Protein AF-A0A811NH86-F1 (afdb_monomer)

Mean predicted aligned error: 10.25 Å

Sequence (158 aa):
MYSAGGTIAHHLAVRAGSGSGSAAAEPEPGLVTVRGYVLFMPFFGGVRRTVSEAECPEEAFPNLDLVDRFWRLSLPTGATSPDLGSVDFPPVLVVVGGLESGWWRWASPWSSPSSPASPTGHGFYLHEPASEATGELIQTVARFIDGCGAITASEAAA

pLDDT: mean 71.5, std 16.69, range [34.22, 93.06]

Radius of gyration: 17.46 Å; Cα contacts (8 Å, |Δi|>4): 148; chains: 1; bounding box: 43×40×46 Å

Solvent-accessible surface area (backbone atoms only — not comparable to full-atom values): 9754 Å² total; per-residue (Å²): 70,52,29,64,43,20,43,51,52,49,54,53,48,46,51,59,52,72,66,56,87,57,84,88,69,78,80,61,94,85,66,87,80,81,64,54,45,57,26,38,49,49,52,72,65,53,83,64,83,52,73,35,55,75,67,50,51,85,86,42,64,83,21,62,70,57,52,52,49,53,52,60,73,74,39,62,92,93,58,73,58,64,78,88,69,95,65,88,68,58,59,71,49,77,45,57,26,38,80,47,54,51,66,55,72,73,78,49,100,79,67,76,92,81,70,80,67,44,86,46,48,72,65,41,55,79,79,39,65,86,37,67,69,34,51,53,50,51,54,52,52,50,54,50,55,54,49,45,54,51,58,50,57,53,64,76,73,107

Secondary structure (DSSP, 8-state):
-BTHHHHHHHHHHHHHHHT---TT----TTPPPP--EEEES-----SSPPHHHHT--TTSSS-HHHHHHHHHHHS-TT--PPP------SSEEEE--GGGTTTTTTS-TT----S---S--TTHHHH-TTSHHHHHHHHHHHHHHHHHHHHHHHHHT-

Foldseek 3Di:
DEACVLVVVLVVQQVVQVVCPDDDDDPDPPDDDDLEEEYEAYNDDFPDDFPLLVVQDPPAVVHNVVSVVVQVVVDDVPDTRDDSDDDDGRYYHYHHEQSCVRVCPPNDPPDDPPDDRHNDHGPVCVVCVPDPNVVSVVVVVVVVVVVSVVVVVVVVVD

InterPro domains:
  IPR013094 Alpha/beta hydrolase fold-3 [PF07859] (3-99)
  IPR029058 Alpha/Beta hydrolase fold [G3DSA:3.40.50.1820] (2-150)
  IPR029058 Alpha/Beta hydrolase fold [SSF53474] (2-147)

Structure (mmCIF, N/CA/C/O backbone):
data_AF-A0A811NH86-F1
#
_entry.id   AF-A0A811NH86-F1
#
loop_
_atom_site.group_PDB
_atom_site.id
_atom_site.type_symbol
_atom_site.label_atom_id
_atom_site.label_alt_id
_atom_site.label_comp_id
_atom_site.label_asym_id
_atom_site.label_entity_id
_atom_site.label_seq_id
_atom_site.pdbx_PDB_ins_code
_atom_site.Cartn_x
_atom_site.Cartn_y
_atom_site.Cartn_z
_atom_site.occupancy
_atom_site.B_iso_or_equiv
_atom_site.auth_seq_id
_atom_site.auth_comp_id
_atom_site.auth_asym_id
_atom_site.auth_atom_id
_atom_site.pdbx_PDB_model_num
ATOM 1 N N . MET A 1 1 ? 0.340 -1.754 4.300 1.00 82.56 1 MET A N 1
ATOM 2 C CA . MET A 1 1 ? 0.951 -3.026 3.835 1.00 82.56 1 MET A CA 1
ATOM 3 C C . MET A 1 1 ? 1.613 -2.798 2.480 1.00 82.56 1 MET A C 1
ATOM 5 O O . MET A 1 1 ? 1.169 -1.899 1.781 1.00 82.56 1 MET A O 1
ATOM 9 N N . TYR A 1 2 ? 2.660 -3.559 2.136 1.00 86.56 2 TYR A N 1
ATOM 10 C CA . TYR A 1 2 ? 3.444 -3.393 0.899 1.00 86.56 2 TYR A CA 1
ATOM 11 C C . TYR A 1 2 ? 3.232 -4.551 -0.086 1.00 86.56 2 TYR A C 1
ATOM 13 O O . TYR A 1 2 ? 3.157 -5.699 0.359 1.00 86.56 2 TYR A O 1
ATOM 21 N N . SER A 1 3 ? 3.187 -4.269 -1.393 1.00 86.00 3 SER A N 1
ATOM 22 C CA . SER A 1 3 ? 3.206 -5.271 -2.471 1.00 86.00 3 SER A CA 1
ATOM 23 C C . SER A 1 3 ? 2.113 -6.334 -2.289 1.00 86.00 3 SER A C 1
ATOM 25 O O . SER A 1 3 ? 0.948 -5.969 -2.105 1.00 86.00 3 SER A O 1
ATOM 27 N N . ALA A 1 4 ? 2.441 -7.630 -2.282 1.00 86.75 4 ALA A N 1
ATOM 28 C CA . ALA A 1 4 ? 1.493 -8.724 -2.014 1.00 86.75 4 ALA A CA 1
ATOM 29 C C . ALA A 1 4 ? 0.698 -8.546 -0.705 1.00 86.75 4 ALA A C 1
ATOM 31 O O . ALA A 1 4 ? -0.455 -8.966 -0.597 1.00 86.75 4 ALA A O 1
ATOM 32 N N . GLY A 1 5 ? 1.273 -7.852 0.282 1.00 87.19 5 GLY A N 1
ATOM 33 C CA . GLY A 1 5 ? 0.573 -7.482 1.506 1.00 87.19 5 GLY A CA 1
ATOM 34 C C . GLY A 1 5 ? -0.621 -6.554 1.267 1.00 87.19 5 GLY A C 1
ATOM 35 O O . GLY A 1 5 ? -1.578 -6.612 2.029 1.00 87.19 5 GLY A O 1
ATOM 36 N N . GLY A 1 6 ? -0.607 -5.720 0.223 1.00 84.81 6 GLY A N 1
ATOM 37 C CA . GLY A 1 6 ? -1.752 -4.887 -0.156 1.00 84.81 6 GLY A CA 1
ATOM 38 C C . GLY A 1 6 ? -2.963 -5.713 -0.596 1.00 84.81 6 GLY A C 1
ATOM 39 O O . GLY A 1 6 ? -4.082 -5.443 -0.165 1.00 84.81 6 GLY A O 1
ATOM 40 N N . THR A 1 7 ? -2.729 -6.786 -1.350 1.00 82.94 7 THR A N 1
ATOM 41 C CA . THR A 1 7 ? -3.761 -7.749 -1.774 1.00 82.94 7 THR A CA 1
ATOM 42 C C . THR A 1 7 ? -4.349 -8.502 -0.591 1.00 82.94 7 THR A C 1
ATOM 44 O O . THR A 1 7 ? -5.565 -8.656 -0.482 1.00 82.94 7 THR A O 1
ATOM 47 N N . ILE A 1 8 ? -3.501 -8.898 0.362 1.00 85.00 8 ILE A N 1
ATOM 48 C CA . ILE A 1 8 ? -3.956 -9.498 1.621 1.00 85.00 8 ILE A CA 1
ATOM 49 C C . ILE A 1 8 ? -4.811 -8.499 2.413 1.00 85.00 8 ILE A C 1
ATOM 51 O O . ILE A 1 8 ? -5.900 -8.858 2.858 1.00 85.00 8 ILE A O 1
ATOM 55 N N . ALA A 1 9 ? -4.356 -7.247 2.553 1.00 83.06 9 ALA A N 1
ATOM 56 C CA . ALA A 1 9 ? -5.092 -6.192 3.254 1.00 83.06 9 ALA A CA 1
ATOM 57 C C . ALA A 1 9 ? -6.491 -5.991 2.663 1.00 83.06 9 ALA A C 1
ATOM 59 O O . ALA A 1 9 ? -7.475 -5.943 3.399 1.00 83.06 9 ALA A O 1
ATOM 60 N N . HIS A 1 10 ? -6.565 -5.921 1.332 1.00 80.44 10 HIS A N 1
ATOM 61 C CA . HIS A 1 10 ? -7.812 -5.786 0.595 1.00 80.44 10 HIS A CA 1
ATOM 62 C C . HIS A 1 10 ? -8.759 -6.950 0.906 1.00 80.44 10 HIS A C 1
ATOM 64 O O . HIS A 1 10 ? -9.882 -6.717 1.340 1.00 80.44 10 HIS A O 1
ATOM 70 N N . HIS A 1 11 ? -8.310 -8.204 0.784 1.00 80.44 11 HIS A N 1
ATOM 71 C CA . HIS A 1 11 ? -9.167 -9.358 1.077 1.00 80.44 11 HIS A CA 1
ATOM 72 C C . HIS A 1 11 ? -9.613 -9.443 2.539 1.00 80.44 11 HIS A C 1
ATOM 74 O O . HIS A 1 11 ? -10.728 -9.893 2.807 1.00 80.44 11 HIS A O 1
ATOM 80 N N . LEU A 1 12 ? -8.776 -9.018 3.488 1.00 81.00 12 LEU A N 1
ATOM 81 C CA . LEU A 1 12 ? -9.176 -8.925 4.893 1.00 81.00 12 LEU A CA 1
ATOM 82 C C . LEU A 1 12 ? -10.290 -7.893 5.084 1.00 81.00 12 LEU A C 1
ATOM 84 O O . LEU A 1 12 ? -11.270 -8.189 5.762 1.00 81.00 12 LEU A O 1
ATOM 88 N N . ALA A 1 13 ? -10.177 -6.728 4.446 1.00 77.06 13 ALA A N 1
ATOM 89 C CA . ALA A 1 13 ? -11.209 -5.697 4.487 1.00 77.06 13 ALA A CA 1
ATOM 90 C C . ALA A 1 13 ? -12.520 -6.164 3.839 1.00 77.06 13 ALA A C 1
ATOM 92 O O . ALA A 1 13 ? -13.579 -6.031 4.444 1.00 77.06 13 ALA A O 1
ATOM 93 N N . VAL A 1 14 ? -12.447 -6.805 2.663 1.00 76.06 14 VAL A N 1
ATOM 94 C CA . VAL A 1 14 ? -13.608 -7.405 1.982 1.00 76.06 14 VAL A CA 1
ATOM 95 C C . VAL A 1 14 ? -14.339 -8.370 2.907 1.00 76.06 14 VAL A C 1
ATOM 97 O O . VAL A 1 14 ? -15.560 -8.307 3.026 1.00 76.06 14 VAL A O 1
ATOM 100 N N . ARG A 1 15 ? -13.607 -9.259 3.586 1.00 74.81 15 ARG A N 1
ATOM 101 C CA . ARG A 1 15 ? -14.198 -10.232 4.514 1.00 74.81 15 ARG A CA 1
ATOM 102 C C . ARG A 1 15 ? -14.789 -9.570 5.754 1.00 74.81 15 ARG A C 1
ATOM 104 O O . ARG A 1 15 ? -15.858 -9.986 6.188 1.00 74.81 15 ARG A O 1
ATOM 111 N N . ALA A 1 16 ? -14.125 -8.553 6.299 1.00 72.75 16 ALA A N 1
ATOM 112 C CA . ALA A 1 16 ? -14.631 -7.805 7.446 1.00 72.75 16 ALA A CA 1
ATOM 113 C C . ALA A 1 16 ? -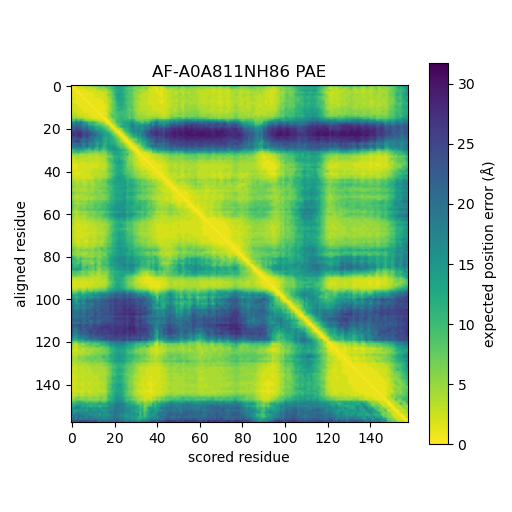15.938 -7.062 7.108 1.00 72.75 16 ALA A C 1
ATOM 115 O O . ALA A 1 16 ? -16.886 -7.126 7.884 1.00 72.75 16 ALA A O 1
ATOM 116 N N . GLY A 1 17 ? -16.021 -6.436 5.928 1.00 65.06 17 GLY A N 1
ATOM 117 C CA . GLY A 1 17 ? -17.234 -5.763 5.453 1.00 65.06 17 GLY A CA 1
ATOM 118 C C . GLY A 1 17 ? -18.354 -6.730 5.057 1.00 65.06 17 GLY A C 1
ATOM 119 O O . GLY A 1 17 ? -19.502 -6.529 5.434 1.00 65.06 17 GLY A O 1
ATOM 120 N N . SER A 1 18 ? -18.029 -7.834 4.375 1.00 54.41 18 SER A N 1
ATOM 121 C CA . SER A 1 18 ? -19.019 -8.838 3.935 1.00 54.41 18 SER A CA 1
ATOM 122 C C . SER A 1 18 ? -19.586 -9.680 5.086 1.00 54.41 18 SER A C 1
ATOM 124 O O . SER A 1 18 ? -20.653 -10.272 4.947 1.00 54.41 18 SER A O 1
ATOM 126 N N . GLY A 1 19 ? -18.876 -9.760 6.217 1.00 47.94 19 GLY A N 1
ATOM 127 C CA . GLY A 1 19 ? -19.358 -10.399 7.446 1.00 47.94 19 GLY A CA 1
ATOM 128 C C . GLY A 1 19 ? -20.303 -9.516 8.269 1.00 47.94 19 GLY A C 1
ATOM 129 O O . GLY A 1 19 ? -20.977 -10.018 9.167 1.00 47.94 19 GLY A O 1
ATOM 130 N N . SER A 1 20 ? -20.386 -8.219 7.953 1.00 48.16 20 SER A N 1
ATOM 131 C CA . SER A 1 20 ? -21.269 -7.263 8.620 1.00 48.16 20 SER A CA 1
ATOM 132 C C . SER A 1 20 ? -22.668 -7.291 7.999 1.00 48.16 20 SER A C 1
ATOM 134 O O . SER A 1 20 ? -23.110 -6.374 7.315 1.00 48.16 20 SER A O 1
ATOM 136 N N . GLY A 1 21 ? -23.403 -8.372 8.253 1.00 41.44 21 GLY A N 1
ATOM 137 C CA . GLY A 1 21 ? -24.850 -8.430 8.021 1.00 41.44 21 GLY A CA 1
ATOM 138 C C . GLY A 1 21 ? -25.672 -7.618 9.033 1.00 41.44 21 GLY A C 1
ATOM 139 O O . GLY A 1 21 ? -26.873 -7.838 9.144 1.00 41.44 21 GLY A O 1
ATOM 140 N N . SER A 1 22 ? -25.058 -6.714 9.800 1.00 38.72 22 SER A N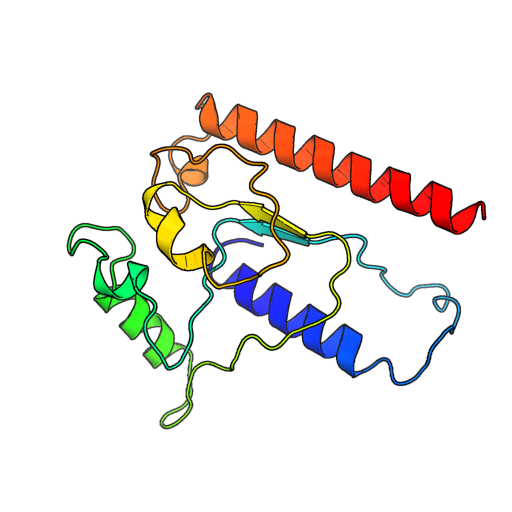 1
ATOM 141 C CA . SER A 1 22 ? -25.744 -5.902 10.802 1.00 38.72 22 SER A CA 1
ATOM 142 C C . SER A 1 22 ? -25.251 -4.469 10.722 1.00 38.72 22 SER A C 1
ATOM 144 O O . SER A 1 22 ? -24.157 -4.140 11.173 1.00 38.72 22 SER A O 1
ATOM 146 N N . ALA A 1 23 ? -26.105 -3.598 10.190 1.00 45.25 23 ALA A N 1
ATOM 147 C CA . ALA A 1 23 ? -26.030 -2.184 10.502 1.00 45.25 23 ALA A CA 1
ATOM 148 C C . ALA A 1 23 ? -26.002 -2.002 12.034 1.00 45.25 23 ALA A C 1
ATOM 150 O O . ALA A 1 23 ? -26.748 -2.669 12.751 1.00 45.25 23 ALA A O 1
ATOM 151 N N . ALA A 1 24 ? -25.150 -1.095 12.509 1.00 42.97 24 ALA A N 1
ATOM 152 C CA . ALA A 1 24 ? -25.246 -0.464 13.826 1.00 42.97 24 ALA A CA 1
ATOM 153 C C . ALA A 1 24 ? -25.235 -1.390 15.065 1.00 42.97 24 ALA A C 1
ATOM 155 O O . ALA A 1 24 ? -26.096 -1.268 15.934 1.00 42.97 24 ALA A O 1
ATOM 156 N N . ALA A 1 25 ? -24.234 -2.263 15.201 1.00 45.41 25 ALA A N 1
ATOM 157 C CA . ALA A 1 25 ? -23.814 -2.685 16.538 1.00 45.41 25 ALA A CA 1
ATOM 158 C C . ALA A 1 25 ? -22.646 -1.792 16.974 1.00 45.41 25 ALA A C 1
ATOM 160 O O . ALA A 1 25 ? -21.629 -1.732 16.278 1.00 45.41 25 ALA A O 1
ATOM 161 N N . GLU A 1 26 ? -22.811 -1.086 18.095 1.00 50.28 26 GLU A N 1
ATOM 162 C CA . GLU A 1 26 ? -21.704 -0.447 18.813 1.00 50.28 26 GLU A CA 1
ATOM 163 C C . GLU A 1 26 ? -20.535 -1.441 18.913 1.00 50.28 26 GLU A C 1
ATOM 165 O O . GLU A 1 26 ? -20.775 -2.620 19.203 1.00 50.28 26 GLU A O 1
ATOM 170 N N . PRO A 1 27 ? -19.286 -1.024 18.640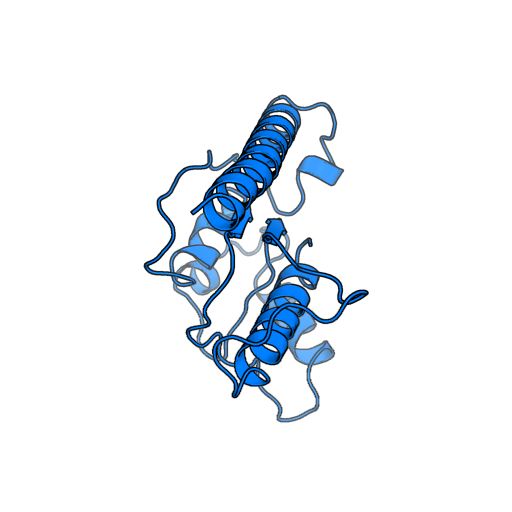 1.00 55.00 27 PRO A N 1
ATOM 171 C CA . PRO A 1 27 ? -18.153 -1.931 18.715 1.00 55.00 27 PRO A CA 1
ATOM 172 C C . PRO A 1 27 ? -18.086 -2.533 20.122 1.00 55.00 27 PRO A C 1
ATOM 174 O O . PRO A 1 27 ? -17.923 -1.812 21.107 1.00 55.00 27 PRO A O 1
ATOM 177 N N . GLU A 1 28 ? -18.224 -3.859 20.211 1.00 55.62 28 GLU A N 1
ATOM 178 C CA . GLU A 1 28 ? -18.056 -4.602 21.462 1.00 55.62 28 GLU A CA 1
ATOM 179 C C . GLU A 1 28 ? -16.738 -4.174 22.139 1.00 55.62 28 GLU A C 1
ATOM 181 O O . GLU A 1 28 ? -15.696 -4.120 21.464 1.00 55.62 28 GLU A O 1
ATOM 186 N N . PRO A 1 29 ? -16.742 -3.857 23.449 1.00 54.00 29 PRO A N 1
ATOM 187 C CA . PRO A 1 29 ? -15.542 -3.426 24.150 1.00 54.00 29 PRO A CA 1
ATOM 188 C C . PRO A 1 29 ? -14.424 -4.467 23.996 1.00 54.00 29 PRO A C 1
ATOM 190 O O . PRO A 1 29 ? -14.519 -5.582 24.503 1.00 54.00 29 PRO A O 1
ATOM 193 N N . GLY A 1 30 ? -13.351 -4.097 23.292 1.00 61.22 30 GLY A N 1
ATOM 194 C CA . GLY A 1 30 ? -12.203 -4.973 23.026 1.00 61.22 30 GLY A CA 1
ATOM 195 C C . GLY A 1 30 ? -12.026 -5.400 21.566 1.00 61.22 30 GLY A C 1
ATOM 196 O O . GLY A 1 30 ? -11.018 -6.039 21.256 1.00 61.22 30 GLY A O 1
ATOM 197 N N . LEU A 1 31 ? -12.936 -5.031 20.657 1.00 70.12 31 LEU A N 1
ATOM 198 C CA . LEU A 1 31 ? -12.736 -5.245 19.223 1.00 70.12 31 LEU A CA 1
ATOM 199 C C . LEU A 1 31 ? -11.758 -4.209 18.634 1.00 70.12 31 LEU A C 1
ATOM 201 O O . LEU A 1 31 ? -11.815 -3.020 18.945 1.00 70.12 31 LEU A O 1
ATOM 205 N N . VAL A 1 32 ? -10.850 -4.656 17.764 1.00 75.31 32 VAL A N 1
ATOM 206 C CA . VAL A 1 32 ? -9.901 -3.772 17.068 1.00 75.31 32 VAL A CA 1
ATOM 207 C C . VAL A 1 32 ? -10.604 -3.084 15.898 1.00 75.31 32 VAL A C 1
ATOM 209 O O . VAL A 1 32 ? -10.992 -3.743 14.935 1.00 75.31 32 VAL A O 1
ATOM 212 N N . THR A 1 33 ? -10.713 -1.755 15.948 1.00 76.00 33 THR A N 1
ATOM 213 C CA . THR A 1 33 ? -11.280 -0.949 14.855 1.00 76.00 33 THR A CA 1
ATOM 214 C C . THR A 1 33 ? -10.196 -0.502 13.878 1.00 76.00 33 THR A C 1
ATOM 216 O O . THR A 1 33 ? -9.247 0.188 14.252 1.00 76.00 33 THR A O 1
ATOM 219 N N . VAL A 1 34 ? -10.362 -0.828 12.595 1.00 79.81 34 VAL A N 1
ATOM 220 C CA . VAL A 1 34 ? -9.502 -0.312 11.521 1.00 79.81 34 VAL A CA 1
ATOM 221 C C . VAL A 1 34 ? -10.003 1.069 11.089 1.00 79.81 34 VAL A C 1
ATOM 223 O O . VAL A 1 34 ? -11.130 1.195 10.620 1.00 79.81 34 VAL A O 1
ATOM 226 N N . ARG A 1 35 ? -9.179 2.116 11.244 1.00 83.31 35 ARG A N 1
ATOM 227 C CA . ARG A 1 35 ? -9.555 3.506 10.886 1.00 83.31 35 ARG A CA 1
ATOM 228 C C . ARG A 1 35 ? -9.170 3.920 9.466 1.00 83.31 35 ARG A C 1
ATOM 230 O O . ARG A 1 35 ? -9.651 4.935 8.983 1.00 83.31 35 ARG A O 1
ATOM 237 N N . GLY A 1 36 ? -8.333 3.136 8.798 1.00 83.12 36 GLY A N 1
ATOM 238 C CA . GLY A 1 36 ? -7.923 3.381 7.423 1.00 83.12 36 GLY A CA 1
ATOM 239 C C . GLY A 1 36 ? -6.830 2.419 6.975 1.00 83.12 36 GLY A C 1
ATOM 240 O O . GLY A 1 36 ? -6.255 1.687 7.786 1.00 83.12 36 GLY A O 1
ATOM 241 N N . TYR A 1 37 ? -6.537 2.432 5.679 1.00 84.81 37 TYR A N 1
ATOM 242 C CA . TYR A 1 37 ? -5.514 1.595 5.061 1.00 84.81 37 TYR A CA 1
ATOM 243 C C . TYR A 1 37 ? -4.464 2.451 4.360 1.00 84.81 37 TYR A C 1
ATOM 245 O O . TYR A 1 37 ? -4.791 3.346 3.589 1.00 84.81 37 TYR A O 1
ATOM 253 N N . VAL A 1 38 ? -3.190 2.125 4.573 1.00 88.50 38 VAL A N 1
ATOM 254 C CA . VAL A 1 38 ? -2.086 2.634 3.749 1.00 88.50 38 VAL A CA 1
ATOM 255 C C . VAL A 1 38 ? -1.518 1.469 2.950 1.00 88.50 38 VAL A C 1
ATOM 257 O O . VAL A 1 38 ? -0.954 0.522 3.517 1.00 88.50 38 VAL A O 1
ATOM 260 N N . LEU A 1 39 ? -1.706 1.506 1.635 1.00 86.62 39 LEU A N 1
ATOM 261 C CA . LEU A 1 39 ? -1.272 0.478 0.698 1.00 86.62 39 LEU A CA 1
ATOM 262 C C . LEU A 1 39 ? -0.067 0.996 -0.081 1.00 86.62 39 LEU A C 1
ATOM 264 O O . LEU A 1 39 ? -0.198 1.885 -0.914 1.00 86.62 39 LEU A O 1
ATOM 268 N N . PHE A 1 40 ? 1.105 0.435 0.191 1.00 86.56 40 PHE A N 1
ATOM 269 C CA . PHE A 1 40 ? 2.315 0.744 -0.553 1.00 86.56 40 PHE A CA 1
ATOM 270 C C . PHE A 1 40 ? 2.431 -0.203 -1.734 1.00 86.56 40 PHE A C 1
ATOM 272 O O . PHE A 1 40 ? 2.552 -1.411 -1.533 1.00 86.56 40 PHE A O 1
ATOM 279 N N . MET A 1 41 ? 2.419 0.346 -2.944 1.00 83.50 41 MET A N 1
ATOM 280 C CA . MET A 1 41 ? 2.686 -0.366 -4.191 1.00 83.50 41 MET A CA 1
ATOM 281 C C . MET A 1 41 ? 1.917 -1.697 -4.266 1.00 83.50 41 MET A C 1
ATOM 283 O O . MET A 1 41 ? 2.547 -2.750 -4.367 1.00 83.50 41 MET A O 1
ATOM 287 N N . PRO A 1 42 ? 0.588 -1.714 -4.033 1.00 83.50 42 PRO A N 1
ATOM 288 C CA . PRO A 1 42 ? -0.129 -2.963 -3.811 1.00 83.50 42 PRO A CA 1
ATOM 289 C C . PRO A 1 42 ? -0.087 -3.860 -5.051 1.00 83.50 42 PRO A C 1
ATOM 291 O O . PRO A 1 42 ? -0.343 -3.416 -6.167 1.00 83.50 42 PRO A O 1
ATOM 294 N N . PHE A 1 43 ? 0.186 -5.146 -4.834 1.00 83.25 43 PHE A N 1
ATOM 295 C CA . PHE A 1 43 ? 0.314 -6.141 -5.898 1.00 83.25 43 PHE A CA 1
ATOM 296 C C . PHE A 1 43 ? -1.044 -6.733 -6.285 1.00 83.25 43 PHE A C 1
ATOM 298 O O . PHE A 1 43 ? -1.340 -7.913 -6.072 1.00 83.25 43 PHE A O 1
ATOM 305 N N . PHE A 1 44 ? -1.905 -5.872 -6.808 1.00 79.62 44 PHE A N 1
ATOM 306 C CA . PHE A 1 44 ? -3.193 -6.267 -7.349 1.00 79.62 44 PHE A CA 1
ATOM 307 C C . PHE A 1 44 ? -3.025 -6.936 -8.713 1.00 79.62 44 PHE A C 1
ATOM 309 O O . PHE A 1 44 ? -2.155 -6.565 -9.495 1.00 79.62 44 PHE A O 1
ATOM 316 N N . GLY A 1 45 ? -3.860 -7.931 -8.998 1.00 75.31 45 GLY A N 1
ATOM 317 C CA . GLY A 1 45 ? -3.819 -8.656 -10.260 1.00 75.31 45 GLY A CA 1
ATOM 318 C C . GLY A 1 45 ? -5.156 -9.312 -10.553 1.00 75.31 45 GLY A C 1
ATOM 319 O O . GLY A 1 45 ? -5.924 -9.623 -9.642 1.00 75.31 45 GLY A O 1
ATOM 320 N N . GLY A 1 46 ? -5.433 -9.525 -11.832 1.00 77.06 46 GLY A N 1
ATOM 321 C CA . GLY A 1 46 ? -6.676 -10.120 -12.303 1.00 77.06 46 GLY A CA 1
ATOM 322 C C . GLY A 1 46 ? -6.432 -11.115 -13.429 1.00 77.06 46 GLY A C 1
ATOM 323 O O . GLY A 1 46 ? -5.322 -11.270 -13.929 1.00 77.06 46 GLY A O 1
ATOM 324 N N . VAL A 1 47 ? -7.496 -11.800 -13.849 1.00 79.19 47 VAL A N 1
ATOM 325 C CA . VAL A 1 47 ? -7.433 -12.738 -14.986 1.00 79.19 47 VAL A CA 1
ATOM 326 C C . VAL A 1 47 ? -7.135 -12.010 -16.297 1.00 79.19 47 VAL A C 1
ATOM 328 O O . VAL A 1 47 ? -6.471 -12.542 -17.184 1.00 79.19 47 VAL A O 1
ATOM 331 N N . ARG A 1 48 ? -7.649 -10.787 -16.434 1.00 80.44 48 ARG A N 1
ATOM 332 C CA . ARG A 1 48 ? -7.450 -9.945 -17.612 1.00 80.44 48 ARG A CA 1
ATOM 333 C C . ARG A 1 48 ? -6.281 -9.003 -17.382 1.00 80.44 48 ARG A C 1
ATOM 335 O O . ARG A 1 48 ? -6.257 -8.309 -16.371 1.00 80.44 48 ARG A O 1
ATOM 342 N N . ARG A 1 49 ? -5.394 -8.923 -18.374 1.00 79.56 49 ARG A N 1
ATOM 343 C CA . ARG A 1 49 ? -4.335 -7.914 -18.407 1.00 79.56 49 ARG A CA 1
ATOM 344 C C . ARG A 1 49 ? -4.920 -6.517 -18.542 1.00 79.56 49 ARG A C 1
ATOM 346 O O . ARG A 1 49 ? -5.827 -6.279 -19.344 1.00 79.56 49 ARG A O 1
ATOM 353 N N . THR A 1 50 ? -4.347 -5.606 -17.783 1.00 74.50 50 THR A N 1
ATOM 354 C CA . THR A 1 50 ? -4.458 -4.164 -17.932 1.00 74.50 50 THR A CA 1
ATOM 355 C C . THR A 1 50 ? -3.582 -3.684 -19.092 1.00 74.50 50 THR A C 1
ATOM 357 O O . THR A 1 50 ? -2.668 -4.376 -19.544 1.00 74.50 50 THR A O 1
ATOM 360 N N . VAL A 1 51 ? -3.858 -2.476 -19.588 1.00 75.56 51 VAL A N 1
ATOM 361 C CA . VAL A 1 51 ? -3.048 -1.854 -20.651 1.00 75.56 51 VAL A CA 1
ATOM 362 C C . VAL A 1 51 ? -1.603 -1.665 -20.185 1.00 75.56 51 VAL A C 1
ATOM 364 O O . VAL A 1 51 ? -0.672 -1.988 -20.907 1.00 75.56 51 VAL A O 1
ATOM 367 N N . SER A 1 52 ? -1.407 -1.248 -18.938 1.00 71.31 52 SER A N 1
ATOM 368 C CA . SER A 1 52 ? -0.081 -1.062 -18.353 1.00 71.31 52 SER A CA 1
ATOM 369 C C . SER A 1 52 ? 0.703 -2.344 -18.127 1.00 71.31 52 SER A C 1
ATOM 371 O O . SER A 1 52 ? 1.922 -2.334 -18.226 1.00 71.31 52 SER A O 1
ATOM 373 N N . GLU A 1 53 ? 0.016 -3.443 -17.806 1.00 76.25 53 GLU A N 1
ATOM 374 C CA . GLU A 1 53 ? 0.630 -4.768 -17.765 1.00 76.25 53 GLU A CA 1
ATOM 375 C C . GLU A 1 53 ? 1.140 -5.160 -19.147 1.00 76.25 53 GLU A C 1
ATOM 377 O O . GLU A 1 53 ? 2.253 -5.660 -19.270 1.00 76.25 53 GLU A O 1
ATOM 382 N N . ALA A 1 54 ? 0.338 -4.912 -20.185 1.00 79.06 54 ALA A N 1
ATOM 383 C CA . ALA A 1 54 ? 0.699 -5.229 -21.561 1.00 79.06 54 ALA A CA 1
ATOM 384 C C . ALA A 1 54 ? 1.836 -4.345 -22.105 1.00 79.06 54 ALA A C 1
ATOM 386 O O . ALA A 1 54 ? 2.610 -4.800 -22.940 1.00 79.06 54 ALA A O 1
ATOM 387 N N . GLU A 1 55 ? 1.941 -3.103 -21.630 1.00 76.81 55 GLU A N 1
ATOM 388 C CA . GLU A 1 55 ? 2.975 -2.134 -22.017 1.00 76.81 55 GLU A CA 1
ATOM 389 C C . GLU A 1 55 ? 4.199 -2.144 -21.081 1.00 76.81 55 GLU A C 1
ATOM 391 O O . GLU A 1 55 ? 5.112 -1.335 -21.247 1.00 76.81 55 GLU A O 1
ATOM 396 N N . CYS A 1 56 ? 4.235 -3.040 -20.087 1.00 72.44 56 CYS A N 1
ATOM 397 C CA . CYS A 1 56 ? 5.324 -3.129 -19.119 1.00 72.44 56 CYS A CA 1
ATOM 398 C C . CYS A 1 56 ? 6.652 -3.493 -19.820 1.00 72.44 56 CYS A C 1
ATOM 400 O O . CYS A 1 56 ? 6.714 -4.542 -20.468 1.00 72.44 56 CYS A O 1
ATOM 402 N N . PRO A 1 57 ? 7.718 -2.674 -19.686 1.00 72.75 57 PRO A N 1
ATOM 403 C CA . PRO A 1 57 ? 9.024 -2.983 -20.268 1.00 72.75 57 PRO A CA 1
ATOM 404 C C . PRO A 1 57 ? 9.600 -4.299 -19.734 1.00 72.75 57 PRO A C 1
ATOM 406 O O . PRO A 1 57 ? 9.424 -4.630 -18.559 1.00 72.75 57 PRO A O 1
ATOM 409 N N . GLU A 1 58 ? 10.342 -5.030 -20.566 1.00 73.69 58 GLU A N 1
ATOM 410 C CA . GLU A 1 58 ? 10.960 -6.304 -20.169 1.00 73.69 58 GLU A CA 1
ATOM 411 C C . GLU A 1 58 ? 11.999 -6.112 -19.051 1.00 73.69 58 GLU A C 1
ATOM 413 O O . GLU A 1 58 ? 12.146 -6.965 -18.172 1.00 73.69 58 GLU A O 1
ATOM 418 N N . GLU A 1 59 ? 12.662 -4.954 -19.040 1.00 72.19 59 GLU A N 1
ATOM 419 C CA . GLU A 1 59 ? 13.673 -4.552 -18.063 1.00 72.19 59 GLU A CA 1
ATOM 420 C C . GLU A 1 59 ? 13.078 -4.001 -16.757 1.00 72.19 59 GLU A C 1
ATOM 422 O O . GLU A 1 59 ? 13.825 -3.680 -15.828 1.00 72.19 59 GLU A O 1
ATOM 427 N N . ALA A 1 60 ? 11.750 -3.863 -16.666 1.00 73.44 60 ALA A N 1
ATOM 428 C CA . ALA A 1 60 ? 11.098 -3.414 -15.444 1.00 73.44 60 ALA A CA 1
ATOM 429 C C . ALA A 1 60 ? 11.339 -4.404 -14.293 1.00 73.44 60 ALA A C 1
ATOM 431 O O . ALA A 1 60 ? 11.513 -5.606 -14.494 1.00 73.44 60 ALA A O 1
ATOM 432 N N . PHE A 1 61 ? 11.313 -3.915 -13.054 1.00 70.69 61 PHE A N 1
ATOM 433 C CA . PHE A 1 61 ? 11.368 -4.786 -11.886 1.00 70.69 61 PHE A CA 1
ATOM 434 C C . PHE A 1 61 ? 10.276 -4.420 -10.866 1.00 70.69 61 PHE A C 1
ATOM 436 O O . PHE A 1 61 ? 10.327 -3.317 -10.313 1.00 70.69 61 PHE A O 1
ATOM 443 N N . PRO A 1 62 ? 9.320 -5.335 -10.592 1.00 74.25 62 PRO A N 1
ATOM 444 C CA . PRO A 1 62 ? 9.122 -6.624 -11.275 1.00 74.25 62 PRO A CA 1
ATOM 445 C C . PRO A 1 62 ? 8.629 -6.446 -12.728 1.00 74.25 62 PRO A C 1
ATOM 447 O O . PRO A 1 62 ? 7.836 -5.549 -13.001 1.00 74.25 62 PRO A O 1
ATOM 450 N N . ASN A 1 63 ? 9.064 -7.310 -13.653 1.00 77.75 63 ASN A N 1
ATOM 451 C CA . ASN A 1 63 ? 8.495 -7.385 -15.007 1.00 77.75 63 ASN A CA 1
ATOM 452 C C . ASN A 1 63 ? 7.312 -8.363 -15.069 1.00 77.75 63 ASN A C 1
ATOM 454 O O . ASN A 1 63 ? 7.059 -9.132 -14.136 1.00 77.75 63 ASN A O 1
ATOM 458 N N . LEU A 1 64 ? 6.605 -8.361 -16.202 1.00 81.38 64 LEU A N 1
ATOM 459 C CA . LEU A 1 64 ? 5.381 -9.140 -16.388 1.00 81.38 64 LEU A CA 1
ATOM 460 C C . LEU A 1 64 ? 5.573 -10.658 -16.213 1.00 81.38 64 LEU A C 1
ATOM 462 O O . LEU A 1 64 ? 4.725 -11.317 -15.612 1.00 81.38 64 LEU A O 1
ATOM 466 N N . ASP A 1 65 ? 6.689 -11.221 -16.686 1.00 85.62 65 ASP A N 1
ATOM 467 C CA . ASP A 1 65 ? 6.975 -12.653 -16.523 1.00 85.62 65 ASP A CA 1
ATOM 468 C C . ASP A 1 65 ? 7.176 -13.022 -15.045 1.00 85.62 65 ASP A C 1
ATOM 470 O O . ASP A 1 65 ? 6.653 -14.036 -14.570 1.00 85.62 65 ASP A O 1
ATOM 474 N N . LEU A 1 66 ? 7.871 -12.175 -14.281 1.00 86.00 66 LEU A N 1
ATOM 475 C CA . LEU A 1 66 ? 8.040 -12.375 -12.847 1.00 86.00 66 LEU A CA 1
ATOM 476 C C . LEU A 1 66 ? 6.699 -12.280 -12.102 1.00 86.00 66 LEU A C 1
ATOM 478 O O . LEU A 1 66 ? 6.401 -13.141 -11.270 1.00 86.00 66 LEU A O 1
ATOM 482 N N . VAL A 1 67 ? 5.864 -11.296 -12.448 1.00 84.94 67 VAL A N 1
ATOM 483 C CA . VAL A 1 67 ? 4.488 -11.160 -11.936 1.00 84.94 67 VAL A CA 1
ATOM 484 C C . VAL A 1 67 ? 3.673 -12.434 -12.191 1.00 84.94 67 VAL A C 1
ATOM 486 O O . VAL A 1 67 ? 3.055 -12.972 -11.269 1.00 84.94 67 VAL A O 1
ATOM 489 N N . ASP A 1 68 ? 3.733 -12.988 -13.402 1.00 86.44 68 ASP A N 1
ATOM 490 C CA . ASP A 1 68 ? 3.020 -14.220 -13.759 1.00 86.44 68 ASP A CA 1
ATOM 491 C C . ASP A 1 68 ? 3.511 -15.441 -12.994 1.00 86.44 68 ASP A C 1
ATOM 493 O O . ASP A 1 68 ? 2.738 -16.350 -12.673 1.00 86.44 68 ASP A O 1
ATOM 497 N N . ARG A 1 69 ? 4.816 -15.519 -12.729 1.00 89.62 69 ARG A N 1
ATOM 498 C CA . ARG A 1 69 ? 5.379 -16.585 -11.896 1.00 89.62 69 ARG A CA 1
ATOM 499 C C . ARG A 1 69 ? 4.876 -16.466 -10.461 1.00 89.62 69 ARG A C 1
ATOM 501 O O . ARG A 1 69 ? 4.467 -17.482 -9.905 1.00 89.62 69 ARG A O 1
ATOM 508 N N . PHE A 1 70 ? 4.830 -15.262 -9.885 1.00 89.25 70 PHE A N 1
ATOM 509 C CA . PHE A 1 70 ? 4.292 -15.065 -8.536 1.00 89.25 70 PHE A CA 1
ATOM 510 C C . PHE A 1 70 ? 2.828 -15.491 -8.427 1.00 89.25 70 PHE A C 1
ATOM 512 O O . PHE A 1 70 ? 2.482 -16.222 -7.497 1.00 89.25 70 PHE A O 1
ATOM 519 N N . TRP A 1 71 ? 1.982 -15.123 -9.393 1.00 87.00 71 TRP A N 1
ATOM 520 C CA . TRP A 1 71 ? 0.581 -15.552 -9.399 1.00 87.00 71 TRP A CA 1
ATOM 521 C C . TRP A 1 71 ? 0.425 -17.066 -9.543 1.00 87.00 71 TRP A C 1
ATOM 523 O O . TRP A 1 71 ? -0.327 -17.673 -8.782 1.00 87.00 71 TRP A O 1
ATOM 533 N N . ARG A 1 72 ? 1.179 -17.702 -10.449 1.00 88.19 72 ARG A N 1
ATOM 534 C CA . ARG A 1 72 ? 1.161 -19.167 -10.623 1.00 88.19 72 ARG A CA 1
ATOM 535 C C . ARG A 1 72 ? 1.594 -19.925 -9.369 1.00 88.19 72 ARG A C 1
ATOM 537 O O . ARG A 1 72 ? 1.051 -20.988 -9.100 1.00 88.19 72 ARG A O 1
ATOM 544 N N . LEU A 1 73 ? 2.562 -19.399 -8.620 1.00 91.69 73 LEU A N 1
ATOM 545 C CA . LEU A 1 73 ? 3.047 -20.024 -7.385 1.00 91.69 73 LEU A CA 1
ATOM 546 C C . LEU A 1 73 ? 2.121 -19.778 -6.187 1.00 91.69 73 LEU A C 1
ATOM 548 O O . LEU A 1 73 ? 2.101 -20.583 -5.260 1.00 91.69 73 LEU A O 1
ATOM 552 N N . SER A 1 74 ? 1.370 -18.675 -6.196 1.00 88.94 74 SER A N 1
ATOM 553 C CA . SER A 1 74 ? 0.496 -18.283 -5.081 1.00 88.94 74 SER A CA 1
ATOM 554 C C . SER A 1 74 ? -0.898 -18.910 -5.150 1.00 88.94 74 SER A C 1
ATOM 556 O O . SER A 1 74 ? -1.631 -18.885 -4.161 1.00 88.94 74 SER A O 1
ATOM 558 N N . LEU A 1 75 ? -1.283 -19.455 -6.307 1.00 87.75 75 LEU A N 1
ATOM 559 C CA . LEU A 1 75 ? -2.612 -20.003 -6.555 1.00 87.75 75 LEU A CA 1
ATOM 560 C C . LEU A 1 75 ? -2.566 -21.530 -6.728 1.00 87.75 75 LEU A C 1
ATOM 562 O O . LEU A 1 75 ? -1.656 -22.050 -7.375 1.00 87.75 75 LEU A O 1
ATOM 566 N N . PRO A 1 76 ? -3.561 -22.270 -6.204 1.00 90.12 76 PRO A N 1
ATOM 567 C CA . PRO A 1 76 ? -3.730 -23.681 -6.529 1.00 90.12 76 PRO A CA 1
ATOM 568 C C . PRO A 1 76 ? -3.866 -23.910 -8.038 1.00 90.12 76 PRO A C 1
ATOM 570 O O . PRO A 1 76 ? -4.359 -23.053 -8.774 1.00 90.12 76 PRO A O 1
ATOM 573 N N . THR A 1 77 ? -3.494 -25.100 -8.511 1.00 90.19 77 THR A N 1
ATOM 574 C CA . THR A 1 77 ? -3.659 -25.466 -9.923 1.00 90.19 77 THR A CA 1
ATOM 575 C C . THR A 1 77 ? -5.119 -25.319 -10.360 1.00 90.19 77 THR A C 1
ATOM 577 O O . THR A 1 77 ? -6.018 -25.886 -9.744 1.00 90.19 77 THR A O 1
ATOM 580 N N . GLY A 1 78 ? -5.349 -24.559 -11.434 1.00 85.50 78 GLY A N 1
ATOM 581 C CA . GLY A 1 78 ? -6.686 -24.281 -11.969 1.00 85.50 78 GLY A CA 1
ATOM 582 C C . GLY A 1 78 ? -7.422 -23.116 -11.299 1.00 85.50 78 GLY A C 1
ATOM 583 O O . GLY A 1 78 ? -8.483 -22.731 -11.784 1.00 85.50 78 GLY A O 1
ATOM 584 N N . ALA A 1 79 ? -6.873 -22.526 -10.233 1.00 85.56 79 ALA A N 1
ATOM 585 C CA . ALA A 1 79 ? -7.406 -21.303 -9.645 1.00 85.56 79 ALA A CA 1
ATOM 586 C C . ALA A 1 79 ? -6.897 -20.061 -10.390 1.00 85.56 79 ALA A C 1
ATOM 588 O O . ALA A 1 79 ? -5.796 -20.043 -10.944 1.00 85.56 79 ALA A O 1
ATOM 589 N N . THR A 1 80 ? -7.700 -19.002 -10.374 1.00 81.00 80 THR A N 1
ATOM 590 C CA . THR A 1 80 ? -7.364 -17.700 -10.955 1.00 81.00 80 THR A CA 1
ATOM 591 C C . THR A 1 80 ? -7.317 -16.625 -9.876 1.00 81.00 80 THR A C 1
ATOM 593 O O . THR A 1 80 ? -7.902 -16.803 -8.806 1.00 81.00 80 THR A O 1
ATOM 596 N N . SER A 1 81 ? -6.646 -15.500 -10.153 1.00 72.12 81 SER A N 1
ATOM 597 C CA . SER A 1 81 ? -6.685 -14.351 -9.241 1.00 72.12 81 SER A CA 1
ATOM 598 C C . SER A 1 81 ? -8.141 -13.901 -9.044 1.00 72.12 81 SER A C 1
ATOM 600 O O . SER A 1 81 ? -8.874 -13.817 -10.040 1.00 72.12 81 SER A O 1
ATOM 602 N N . PRO A 1 82 ? -8.586 -13.666 -7.798 1.00 67.25 82 PRO A N 1
ATOM 603 C CA . PRO A 1 82 ? -9.932 -13.184 -7.524 1.00 67.25 82 PRO A CA 1
ATOM 604 C C . PRO A 1 82 ? -10.140 -11.777 -8.092 1.00 67.25 82 PRO A C 1
ATOM 606 O O . PRO A 1 82 ? -9.216 -10.968 -8.140 1.00 67.25 82 PRO A O 1
ATOM 609 N N . ASP A 1 83 ? -11.374 -11.489 -8.504 1.00 67.81 83 ASP A N 1
ATOM 610 C CA . ASP A 1 83 ? -11.757 -10.143 -8.923 1.00 67.81 83 ASP A CA 1
ATOM 611 C C . ASP A 1 83 ? -11.768 -9.186 -7.721 1.00 67.81 83 ASP A C 1
ATOM 613 O O . ASP A 1 83 ? -12.182 -9.552 -6.614 1.00 67.81 83 ASP A O 1
ATOM 617 N N . LEU A 1 84 ? -11.317 -7.955 -7.945 1.00 68.06 84 LEU A N 1
ATOM 618 C CA . LEU A 1 84 ? -11.275 -6.897 -6.940 1.00 68.06 84 LEU A CA 1
ATOM 619 C C . LEU A 1 84 ? -12.608 -6.150 -6.991 1.00 68.06 84 LEU A C 1
ATOM 621 O O . LEU A 1 84 ? -12.705 -5.040 -7.510 1.00 68.06 84 LEU A O 1
ATOM 625 N N . GLY A 1 85 ? -13.662 -6.814 -6.516 1.00 61.25 85 GLY A N 1
ATOM 626 C CA . GLY A 1 85 ? -15.003 -6.238 -6.457 1.00 61.25 85 GLY A CA 1
ATOM 627 C C . GLY A 1 85 ? -15.054 -4.932 -5.654 1.00 61.25 85 GLY A C 1
ATOM 628 O O . GLY A 1 85 ? -14.170 -4.626 -4.852 1.00 61.25 85 GLY A O 1
ATOM 629 N N . SER A 1 86 ? -16.124 -4.159 -5.854 1.00 61.81 86 SER A N 1
ATOM 630 C CA . SER A 1 86 ? -16.373 -2.949 -5.066 1.00 61.81 86 SER A CA 1
ATOM 631 C C . SER A 1 86 ? -16.638 -3.324 -3.612 1.00 61.81 86 SER A C 1
ATOM 633 O O . SER A 1 86 ? -17.542 -4.108 -3.330 1.00 61.81 86 SER A O 1
ATOM 635 N N . VAL A 1 87 ? -15.865 -2.747 -2.697 1.00 64.69 87 VAL A N 1
ATOM 636 C CA . VAL A 1 87 ? -16.018 -2.929 -1.252 1.00 64.69 87 VAL A CA 1
ATOM 637 C C . VAL A 1 87 ? -15.950 -1.570 -0.585 1.00 64.69 87 VAL A C 1
ATOM 639 O O . VAL A 1 87 ? -15.130 -0.736 -0.969 1.00 64.69 87 VAL A O 1
ATOM 642 N N . ASP A 1 88 ? -16.794 -1.366 0.421 1.00 69.19 88 ASP A N 1
ATOM 643 C CA . ASP A 1 88 ? -16.721 -0.184 1.266 1.00 69.19 88 ASP A CA 1
ATOM 644 C C . ASP A 1 88 ? -15.465 -0.267 2.131 1.00 69.19 88 ASP A C 1
ATOM 646 O O . ASP A 1 88 ? -15.338 -1.114 3.020 1.00 69.19 88 ASP A O 1
ATOM 650 N N . PHE A 1 89 ? -14.507 0.608 1.841 1.00 68.94 89 PHE A N 1
ATOM 651 C CA . PHE A 1 89 ? -13.306 0.762 2.642 1.00 68.94 89 PHE A CA 1
ATOM 652 C C . PHE A 1 89 ? -13.441 1.992 3.553 1.00 68.94 89 PHE A C 1
ATOM 654 O O . PHE A 1 89 ? -13.892 3.042 3.088 1.00 68.94 89 PHE A O 1
ATOM 661 N N . PRO A 1 90 ? -12.971 1.932 4.818 1.00 74.81 90 PRO A N 1
ATOM 662 C CA . PRO A 1 90 ? -12.561 3.149 5.517 1.00 74.81 90 PRO A CA 1
ATOM 663 C C . PRO A 1 90 ? -11.463 3.856 4.697 1.00 74.81 90 PRO A C 1
ATOM 665 O O . PRO A 1 90 ? -10.893 3.229 3.802 1.00 74.81 90 PRO A O 1
ATOM 668 N N . PRO A 1 91 ? -11.122 5.127 4.979 1.00 84.19 91 PRO A N 1
ATOM 669 C CA . PRO A 1 91 ? -10.178 5.894 4.167 1.00 84.19 91 PRO A CA 1
ATOM 670 C C . PRO A 1 91 ? -8.940 5.090 3.735 1.00 84.19 91 PRO A C 1
ATOM 672 O O . PRO A 1 91 ? -8.310 4.412 4.554 1.00 84.19 91 PRO A O 1
ATOM 675 N N . VAL A 1 92 ? -8.585 5.160 2.448 1.00 83.31 92 VAL A N 1
ATOM 676 C CA . VAL A 1 92 ? -7.439 4.436 1.875 1.00 83.31 92 VAL A CA 1
ATOM 677 C C . VAL A 1 92 ? -6.470 5.414 1.222 1.00 83.31 92 VAL A C 1
ATOM 679 O O . VAL A 1 92 ? -6.846 6.158 0.320 1.00 83.31 92 VAL A O 1
ATOM 682 N N . LEU A 1 93 ? -5.204 5.364 1.633 1.00 85.94 93 LEU A N 1
ATOM 683 C CA . LEU A 1 93 ? -4.085 5.958 0.910 1.00 85.94 93 LEU A CA 1
ATOM 684 C C . LEU A 1 93 ? -3.385 4.866 0.102 1.00 85.94 93 LEU A C 1
ATOM 686 O O . LEU A 1 93 ? -2.879 3.896 0.670 1.00 85.94 93 LEU A O 1
ATOM 690 N N . VAL A 1 94 ? -3.325 5.041 -1.217 1.00 84.38 94 VAL A N 1
ATOM 691 C CA . VAL A 1 94 ? -2.581 4.153 -2.115 1.00 84.38 94 VAL A CA 1
ATOM 692 C C . VAL A 1 94 ? -1.342 4.882 -2.616 1.00 84.38 94 VAL A C 1
ATOM 694 O O . VAL A 1 94 ? -1.438 5.931 -3.246 1.00 84.38 94 VAL A O 1
ATOM 697 N N . VAL A 1 95 ? -0.176 4.315 -2.333 1.00 83.75 95 VAL A N 1
ATOM 698 C CA . VAL A 1 95 ? 1.120 4.799 -2.805 1.00 83.75 95 VAL A CA 1
ATOM 699 C C . VAL A 1 95 ? 1.509 3.958 -4.010 1.00 83.75 95 VAL A C 1
ATOM 701 O O . VAL A 1 95 ? 1.507 2.733 -3.928 1.00 83.75 95 VAL A O 1
ATOM 704 N N . VAL A 1 96 ? 1.837 4.610 -5.118 1.00 76.31 96 VAL A N 1
ATOM 705 C CA . VAL A 1 96 ? 2.209 3.979 -6.391 1.00 76.31 96 VAL A CA 1
ATOM 706 C C . VAL A 1 96 ? 3.494 4.612 -6.908 1.00 76.31 96 VAL A C 1
ATOM 708 O O . VAL A 1 96 ? 3.722 5.807 -6.727 1.00 76.31 96 VAL A O 1
ATOM 711 N N . GLY A 1 97 ? 4.344 3.814 -7.539 1.00 67.25 97 GLY A N 1
ATOM 712 C CA . GLY A 1 97 ? 5.616 4.255 -8.103 1.00 67.25 97 GLY A CA 1
ATOM 713 C C . GLY A 1 97 ? 5.426 4.615 -9.561 1.00 67.25 97 GLY A C 1
ATOM 714 O O . GLY A 1 97 ? 4.465 4.181 -10.198 1.00 67.25 97 GLY A O 1
ATOM 715 N N . GLY A 1 98 ? 6.342 5.406 -10.110 1.00 62.59 98 GLY A N 1
ATOM 716 C CA . GLY A 1 98 ? 6.204 5.970 -11.452 1.00 62.59 98 GLY A CA 1
ATOM 717 C C . GLY A 1 98 ? 6.020 4.908 -12.533 1.00 62.59 98 GLY A C 1
ATOM 718 O O . GLY A 1 98 ? 5.127 5.035 -13.369 1.00 62.59 98 GLY A O 1
ATOM 719 N N . LEU A 1 99 ? 6.780 3.812 -12.465 1.00 54.44 99 LEU A N 1
ATOM 720 C CA . LEU A 1 99 ? 6.677 2.691 -13.412 1.00 54.44 99 LEU A CA 1
ATOM 721 C C . LEU A 1 99 ? 5.452 1.793 -13.166 1.00 54.44 99 LEU A C 1
ATOM 723 O O . LEU A 1 99 ? 5.043 1.035 -14.041 1.00 54.44 99 LEU A O 1
ATOM 727 N N . GLU A 1 100 ? 4.826 1.913 -11.996 1.00 57.81 100 GLU A N 1
ATOM 728 C CA . GLU A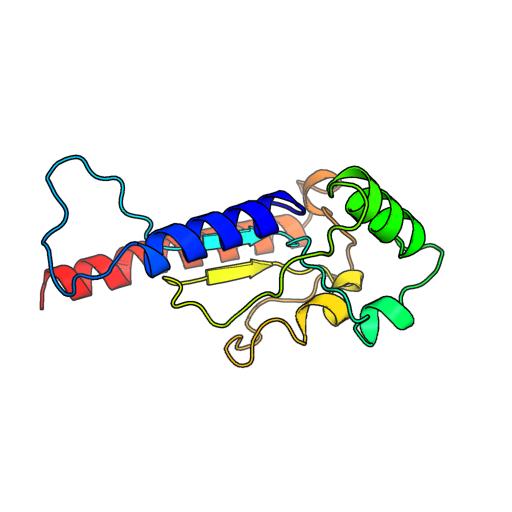 1 100 ? 3.607 1.186 -11.625 1.00 57.81 100 GLU A CA 1
ATOM 729 C C . GLU A 1 100 ? 2.342 2.012 -11.857 1.00 57.81 100 GLU A C 1
ATOM 731 O O . GLU A 1 100 ? 1.224 1.536 -11.656 1.00 57.81 100 GLU A O 1
ATOM 736 N N . SER A 1 101 ? 2.510 3.260 -12.305 1.00 50.19 101 SER A N 1
ATOM 737 C CA . SER A 1 101 ? 1.427 4.227 -12.449 1.00 50.19 101 SER A CA 1
ATOM 738 C C . SER A 1 101 ? 0.346 3.790 -13.449 1.00 50.19 101 SER A C 1
ATOM 740 O O . SER A 1 101 ? -0.802 4.226 -13.384 1.00 50.19 101 SER A O 1
ATOM 742 N N . GLY A 1 102 ? 0.685 2.887 -14.364 1.00 48.78 102 GLY A N 1
ATOM 743 C CA . GLY A 1 102 ? -0.292 2.288 -15.254 1.00 48.78 102 GLY A CA 1
ATOM 744 C C . GLY A 1 102 ? -1.154 1.207 -14.580 1.00 48.78 102 GLY A C 1
ATOM 745 O O . GLY A 1 102 ? -2.348 1.130 -14.867 1.00 48.78 102 GLY A O 1
ATOM 746 N N . TRP A 1 103 ? -0.579 0.418 -13.661 1.00 49.66 103 TRP A N 1
ATOM 747 C CA . TRP A 1 103 ? -1.210 -0.766 -13.051 1.00 49.66 103 TRP A CA 1
ATOM 748 C C . TRP A 1 103 ? -2.404 -0.390 -12.171 1.00 49.66 103 TRP A C 1
ATOM 750 O O . TRP A 1 103 ? -3.407 -1.099 -12.122 1.00 49.66 103 TRP A O 1
ATOM 760 N N . TRP A 1 104 ? -2.332 0.764 -11.504 1.00 42.81 104 TRP A N 1
ATOM 761 C CA . TRP A 1 104 ? -3.378 1.216 -10.585 1.00 42.81 104 TRP A CA 1
ATOM 762 C C . TRP A 1 104 ? -4.526 1.970 -11.258 1.00 42.81 104 TRP A C 1
ATOM 764 O O . TRP A 1 104 ? -5.583 2.106 -10.643 1.00 42.81 104 TRP A O 1
ATOM 774 N N . ARG A 1 105 ? -4.368 2.461 -12.498 1.00 42.06 105 ARG A N 1
ATOM 775 C CA . ARG A 1 105 ? -5.323 3.399 -13.129 1.00 42.06 105 ARG A CA 1
ATOM 776 C C . ARG A 1 105 ? -6.713 2.792 -13.391 1.00 42.06 105 ARG A C 1
ATOM 778 O O . ARG A 1 105 ? -7.612 3.498 -13.838 1.00 42.06 105 ARG A O 1
ATOM 785 N N . TRP A 1 106 ? -6.899 1.504 -13.095 1.00 38.19 106 TRP A N 1
ATOM 786 C CA . TRP A 1 106 ? -8.180 0.797 -13.158 1.00 38.19 106 TRP A CA 1
ATOM 787 C C . TRP A 1 106 ? -8.715 0.314 -11.793 1.00 38.19 106 TRP A C 1
ATOM 789 O O . TRP A 1 106 ? -9.877 -0.062 -11.705 1.00 38.19 106 TRP A O 1
ATOM 799 N N . ALA A 1 107 ? -7.923 0.359 -10.713 1.00 41.91 107 ALA A N 1
ATOM 800 C CA . ALA A 1 107 ? -8.311 -0.203 -9.411 1.00 41.91 107 ALA A CA 1
ATOM 801 C C . ALA A 1 107 ? -9.323 0.653 -8.617 1.00 41.91 107 ALA A C 1
ATOM 803 O O . ALA A 1 107 ? -9.796 0.216 -7.569 1.00 41.91 107 ALA A O 1
ATOM 804 N N . SER A 1 108 ? -9.684 1.860 -9.080 1.00 35.47 108 SER A N 1
ATOM 805 C CA . SER A 1 108 ? -10.836 2.594 -8.539 1.00 35.47 108 SER A CA 1
ATOM 806 C C . SER A 1 108 ? -11.252 3.810 -9.382 1.00 35.47 108 SER A C 1
ATOM 808 O O . SER A 1 108 ? -10.395 4.619 -9.728 1.00 35.47 108 SER A O 1
ATOM 810 N N . PRO A 1 109 ? -12.561 4.039 -9.615 1.00 34.78 109 PRO A N 1
ATOM 811 C CA . PRO A 1 109 ? -13.090 5.370 -9.945 1.00 34.78 109 PRO A CA 1
ATOM 812 C C . PRO A 1 109 ? -13.038 6.354 -8.751 1.00 34.78 109 PRO A C 1
ATOM 814 O O . PRO A 1 109 ? -13.385 7.521 -8.900 1.00 34.78 109 PRO A O 1
ATOM 817 N N . TRP A 1 110 ? -12.606 5.886 -7.573 1.00 38.16 110 TRP A N 1
ATOM 818 C CA . TRP A 1 110 ? -12.632 6.579 -6.278 1.00 38.16 110 TRP A CA 1
ATOM 819 C C . TRP A 1 110 ? -11.321 7.275 -5.878 1.00 38.16 110 TRP A C 1
ATOM 821 O O . TRP A 1 110 ? -11.258 7.907 -4.824 1.00 38.16 110 TRP A O 1
ATOM 831 N N . SER A 1 111 ? -10.262 7.176 -6.681 1.00 37.78 111 SER A N 1
ATOM 832 C CA . SER A 1 111 ? -8.972 7.798 -6.374 1.00 37.78 111 SER A CA 1
ATOM 833 C C . SER A 1 111 ? -8.851 9.165 -7.047 1.00 37.78 111 SER A C 1
ATOM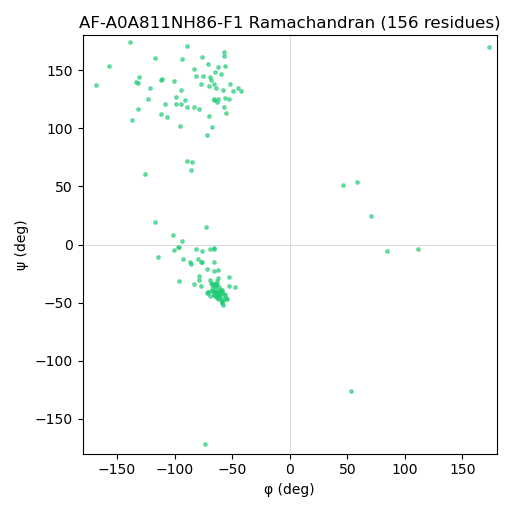 835 O O . SER A 1 111 ? -8.530 9.277 -8.230 1.00 37.78 111 SER A O 1
ATOM 837 N N . SER A 1 112 ? -9.042 10.231 -6.269 1.00 34.22 112 SER A N 1
ATOM 838 C CA . SER A 1 112 ? -8.478 11.538 -6.614 1.00 34.22 112 SER A CA 1
ATOM 839 C C . SER A 1 112 ? -6.947 11.409 -6.620 1.00 34.22 112 SER A C 1
ATOM 841 O O . SER A 1 112 ? -6.388 10.957 -5.618 1.00 34.22 112 SER A O 1
ATOM 843 N N . PRO A 1 113 ? -6.241 11.774 -7.705 1.00 37.41 113 PRO A N 1
ATOM 844 C CA . PRO A 1 113 ? -4.789 11.682 -7.755 1.00 37.41 113 PRO A CA 1
ATOM 845 C C . PRO A 1 113 ? -4.202 12.772 -6.854 1.00 37.41 113 PRO A C 1
ATOM 847 O O . PRO A 1 113 ? -4.073 13.921 -7.263 1.00 37.41 113 PRO A O 1
ATOM 850 N N . SER A 1 114 ? -3.892 12.440 -5.603 1.00 37.28 114 SER A N 1
ATOM 851 C CA . SER A 1 114 ? -3.315 13.389 -4.643 1.00 37.28 114 SER A CA 1
ATOM 852 C C . SER A 1 114 ? -1.912 13.010 -4.172 1.00 37.28 114 SER A C 1
ATOM 854 O O . SER A 1 114 ? -1.457 13.517 -3.150 1.00 37.28 114 SER A O 1
ATOM 856 N N . SER A 1 115 ? -1.178 12.153 -4.891 1.00 40.59 115 SER A N 1
ATOM 857 C CA . SER A 1 115 ? 0.220 11.859 -4.543 1.00 40.59 115 SER A CA 1
ATOM 858 C C . SER A 1 115 ? 1.168 11.927 -5.743 1.00 40.59 115 SER A C 1
ATOM 860 O O . SER A 1 115 ? 0.794 11.495 -6.837 1.00 40.59 115 SER A O 1
ATOM 862 N N . PRO A 1 116 ? 2.376 12.496 -5.558 1.00 39.09 116 PRO A N 1
ATOM 863 C CA . PRO A 1 116 ? 3.354 12.658 -6.624 1.00 39.09 116 PRO A CA 1
ATOM 864 C C . PRO A 1 116 ? 3.835 11.285 -7.100 1.00 39.09 116 PRO A C 1
ATOM 866 O O . PRO A 1 116 ? 4.294 10.461 -6.310 1.00 39.09 116 PRO A O 1
ATOM 869 N N . ALA A 1 117 ? 3.728 11.032 -8.404 1.00 44.44 117 ALA A N 1
ATOM 870 C CA . ALA A 1 117 ? 4.375 9.889 -9.029 1.00 44.44 117 ALA A CA 1
ATOM 871 C C . ALA A 1 117 ? 5.894 10.120 -8.981 1.00 44.44 117 ALA A C 1
ATOM 873 O O . ALA A 1 117 ? 6.429 10.901 -9.765 1.00 44.44 117 ALA A O 1
ATOM 874 N N . SER A 1 118 ? 6.589 9.482 -8.038 1.00 45.12 118 SER A N 1
ATOM 875 C CA . 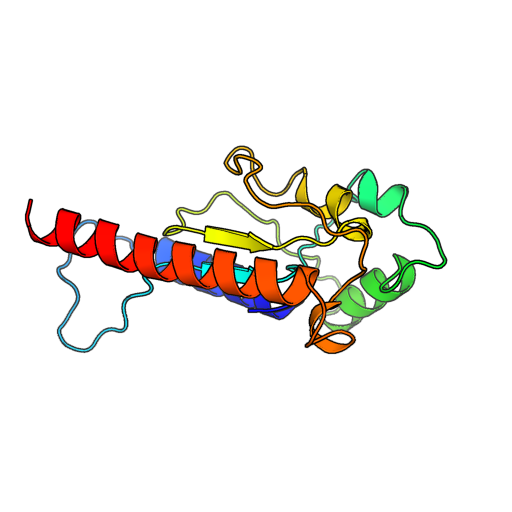SER A 1 118 ? 8.054 9.485 -8.018 1.00 45.12 118 SER A CA 1
ATOM 876 C C . SER A 1 118 ? 8.569 8.632 -9.189 1.00 45.12 118 SER A C 1
ATOM 878 O O . SER A 1 118 ? 8.021 7.552 -9.412 1.00 45.12 118 SER A O 1
ATOM 880 N N . PRO A 1 119 ? 9.596 9.057 -9.953 1.00 49.00 119 PRO A N 1
ATOM 881 C CA . PRO A 1 119 ? 10.153 8.278 -11.070 1.00 49.00 119 PRO A CA 1
ATOM 882 C C . PRO A 1 119 ? 10.827 6.967 -10.631 1.00 49.00 119 PRO A C 1
ATOM 884 O O . PRO A 1 119 ? 11.293 6.194 -11.465 1.00 49.00 119 PRO A O 1
ATOM 887 N N . THR A 1 120 ? 10.905 6.716 -9.329 1.00 57.69 120 THR A N 1
ATOM 888 C CA . THR A 1 120 ? 11.555 5.557 -8.737 1.00 57.69 120 THR A CA 1
ATOM 889 C C . THR A 1 120 ? 10.652 4.311 -8.761 1.00 57.69 120 THR A C 1
ATOM 891 O O . THR A 1 120 ? 9.421 4.383 -8.702 1.00 57.69 120 THR A O 1
ATOM 894 N N . GLY A 1 121 ? 11.283 3.146 -8.946 1.00 65.12 121 GLY A N 1
ATOM 895 C CA . GLY A 1 121 ? 10.619 1.855 -9.165 1.00 65.12 121 GLY A CA 1
ATOM 896 C C . GLY A 1 121 ? 9.961 1.245 -7.918 1.00 65.12 121 GLY A C 1
ATOM 897 O O . GLY A 1 121 ? 9.862 1.874 -6.861 1.00 65.12 121 GLY A O 1
ATOM 898 N N . HIS A 1 122 ? 9.506 -0.008 -8.041 1.00 73.94 122 HIS A N 1
ATOM 899 C CA . HIS A 1 122 ? 8.870 -0.748 -6.946 1.00 73.94 122 HIS A CA 1
ATOM 900 C C . HIS A 1 122 ? 9.750 -0.759 -5.691 1.00 73.94 122 HIS A C 1
ATOM 902 O O . HIS A 1 122 ? 10.912 -1.157 -5.738 1.00 73.94 122 HIS A O 1
ATOM 908 N N . GLY A 1 123 ? 9.199 -0.307 -4.563 1.0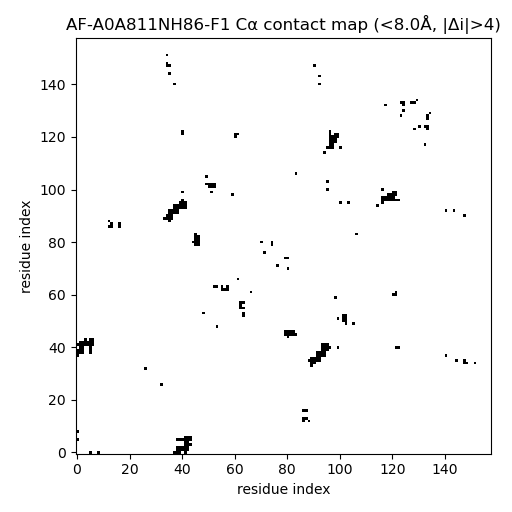0 76.19 123 GLY A N 1
ATOM 909 C CA . GLY A 1 123 ? 9.905 -0.340 -3.281 1.00 76.19 123 GLY A CA 1
ATOM 910 C C . GLY A 1 123 ? 11.073 0.630 -3.146 1.00 76.19 123 GLY A C 1
ATOM 911 O O . GLY A 1 123 ? 11.950 0.373 -2.327 1.00 76.19 123 GLY A O 1
ATOM 912 N N . PHE A 1 124 ? 11.108 1.732 -3.900 1.00 79.69 124 PHE A N 1
ATOM 913 C CA . PHE A 1 124 ? 12.220 2.694 -3.866 1.00 79.69 124 PHE A CA 1
ATOM 914 C C . PHE A 1 124 ? 12.663 3.114 -2.456 1.00 79.69 124 PHE A C 1
ATOM 916 O O . PHE A 1 124 ? 13.853 3.240 -2.189 1.00 79.69 124 PHE A O 1
ATOM 923 N N . TYR A 1 125 ? 11.721 3.259 -1.522 1.00 83.75 125 TYR A N 1
ATOM 924 C CA . TYR A 1 125 ? 11.991 3.651 -0.138 1.00 83.75 125 TYR A CA 1
ATOM 925 C C . TYR A 1 125 ? 12.802 2.610 0.655 1.00 83.75 125 TYR A C 1
ATOM 927 O O . TYR A 1 125 ? 13.341 2.932 1.710 1.00 83.75 125 TYR A O 1
ATOM 935 N N . LEU A 1 126 ? 12.910 1.370 0.163 1.00 82.94 126 LEU A N 1
ATOM 936 C CA . LEU A 1 126 ? 13.792 0.337 0.718 1.00 82.94 126 LEU A CA 1
ATOM 937 C C . LEU A 1 126 ? 15.249 0.530 0.280 1.00 82.94 126 LEU A C 1
ATOM 939 O O . LEU A 1 126 ? 16.164 0.168 1.015 1.00 82.94 126 LEU A O 1
ATOM 943 N N . HIS A 1 127 ? 15.462 1.082 -0.915 1.00 78.94 127 HIS A N 1
ATOM 944 C CA . HIS A 1 127 ? 16.783 1.255 -1.520 1.00 78.94 127 HIS A CA 1
ATOM 945 C C . HIS A 1 127 ? 17.350 2.656 -1.282 1.00 78.94 127 HIS A C 1
ATOM 947 O O . HIS A 1 127 ? 18.558 2.819 -1.127 1.00 78.94 127 HIS A O 1
ATOM 953 N N . GLU A 1 128 ? 16.473 3.655 -1.192 1.00 82.31 128 GLU A N 1
ATOM 954 C CA . GLU A 1 128 ? 16.815 5.066 -1.034 1.00 82.31 128 GLU A CA 1
ATOM 955 C C . GLU A 1 128 ? 16.105 5.679 0.188 1.00 82.31 128 GLU A C 1
ATOM 957 O O . GLU A 1 128 ? 15.312 6.622 0.057 1.00 82.31 128 GLU A O 1
ATOM 962 N N . PRO A 1 129 ? 16.364 5.167 1.408 1.00 86.31 129 PRO A N 1
ATOM 963 C CA . PRO A 1 129 ? 15.622 5.561 2.607 1.00 86.31 129 PRO A CA 1
ATOM 964 C C . PRO A 1 129 ? 15.832 7.030 3.006 1.00 86.31 129 PRO A C 1
ATOM 966 O O . PRO A 1 129 ? 14.992 7.605 3.690 1.00 86.31 129 PRO A O 1
ATOM 969 N N . ALA A 1 130 ? 16.940 7.642 2.577 1.00 87.94 130 ALA A N 1
ATOM 970 C CA . ALA A 1 130 ? 17.287 9.034 2.868 1.00 87.94 130 ALA A CA 1
ATOM 971 C C . ALA A 1 130 ? 17.004 9.998 1.699 1.00 87.94 130 ALA A C 1
ATOM 973 O O . ALA A 1 130 ? 17.429 11.151 1.747 1.00 87.94 130 ALA A O 1
ATOM 974 N N . SER A 1 131 ? 16.337 9.536 0.636 1.00 85.50 131 SER A N 1
ATOM 975 C CA . SER A 1 131 ? 15.977 10.405 -0.488 1.00 85.50 131 SER A CA 1
ATOM 976 C C . SER A 1 131 ? 14.877 11.398 -0.110 1.00 85.50 131 SER A C 1
ATOM 978 O O . SER A 1 131 ? 14.052 11.144 0.771 1.00 85.50 131 SER A O 1
ATOM 980 N N . GLU A 1 132 ? 14.829 12.516 -0.836 1.00 86.81 132 GLU A N 1
ATOM 981 C CA . GLU A 1 132 ? 13.745 13.499 -0.742 1.00 86.81 132 GLU A CA 1
ATOM 982 C C . GLU A 1 132 ? 12.379 12.847 -0.999 1.00 86.81 132 GLU A C 1
ATOM 984 O O . GLU A 1 132 ? 11.455 13.031 -0.211 1.00 86.81 132 GLU A O 1
ATOM 989 N N . ALA A 1 133 ? 12.288 11.976 -2.011 1.00 81.44 133 ALA A N 1
ATOM 990 C CA . ALA A 1 133 ? 11.073 11.226 -2.329 1.00 81.44 133 ALA A CA 1
ATOM 991 C C . ALA A 1 133 ? 10.591 10.348 -1.159 1.00 81.44 133 ALA A C 1
ATOM 993 O O . ALA A 1 133 ? 9.392 10.283 -0.880 1.00 81.44 133 ALA A O 1
ATOM 994 N N . THR A 1 134 ? 11.506 9.686 -0.441 1.00 85.62 134 THR A N 1
ATOM 995 C CA . THR A 1 134 ? 11.143 8.916 0.759 1.00 85.62 134 THR A CA 1
ATOM 996 C C . THR A 1 134 ? 10.682 9.845 1.884 1.00 85.62 134 THR A C 1
ATOM 998 O O . THR A 1 134 ? 9.713 9.535 2.579 1.00 85.62 134 THR A O 1
ATOM 1001 N N . GLY A 1 135 ? 11.318 11.010 2.039 1.00 88.31 135 GLY A N 1
ATOM 1002 C CA . GLY A 1 135 ? 10.892 12.042 2.985 1.00 88.31 135 GLY A CA 1
ATOM 1003 C C . GLY A 1 135 ? 9.466 12.542 2.723 1.00 88.31 135 GLY A C 1
ATOM 1004 O O . GLY A 1 135 ? 8.642 12.565 3.640 1.00 88.31 135 GLY A O 1
ATOM 1005 N N . GLU A 1 136 ? 9.141 12.877 1.474 1.00 88.12 136 GLU A N 1
ATOM 1006 C CA . GLU A 1 136 ? 7.797 13.302 1.059 1.00 88.12 136 GLU A CA 1
ATOM 1007 C C . GLU A 1 136 ? 6.743 12.209 1.273 1.00 88.12 136 GLU A C 1
ATOM 1009 O O . GLU A 1 136 ? 5.629 12.483 1.740 1.00 88.12 136 GLU A O 1
ATOM 1014 N N . LEU A 1 137 ? 7.098 10.957 0.970 1.00 87.06 137 LEU A N 1
ATOM 1015 C CA . LEU A 1 137 ? 6.248 9.798 1.217 1.00 87.06 137 LEU A CA 1
ATOM 1016 C C . LEU A 1 137 ? 5.903 9.679 2.707 1.00 87.06 137 LEU A C 1
ATOM 1018 O O . LEU A 1 137 ? 4.727 9.570 3.057 1.00 87.06 137 LEU A O 1
ATOM 1022 N N . ILE A 1 138 ? 6.903 9.762 3.590 1.00 91.06 138 ILE A N 1
ATOM 1023 C CA . ILE A 1 138 ? 6.705 9.703 5.046 1.00 91.06 138 ILE A CA 1
ATOM 1024 C C . ILE A 1 138 ? 5.778 10.831 5.514 1.00 91.06 138 ILE A C 1
ATOM 1026 O O . ILE A 1 138 ? 4.822 10.574 6.247 1.00 91.06 138 ILE A O 1
ATOM 1030 N N . GLN A 1 139 ? 6.007 12.067 5.062 1.00 92.69 139 GLN A N 1
ATOM 1031 C CA . GLN A 1 139 ? 5.169 13.213 5.434 1.00 92.69 139 GLN A CA 1
ATOM 1032 C C . GLN A 1 139 ? 3.723 13.074 4.940 1.00 92.69 139 GLN A C 1
ATOM 1034 O O . GLN A 1 139 ? 2.782 13.504 5.608 1.00 92.69 139 GLN A O 1
ATOM 1039 N N . THR A 1 140 ? 3.519 12.482 3.766 1.00 90.50 140 THR A N 1
ATOM 1040 C CA . THR A 1 140 ? 2.182 12.233 3.211 1.00 90.50 140 THR A CA 1
ATOM 1041 C C . THR A 1 140 ? 1.437 11.169 4.008 1.00 90.50 140 THR A C 1
ATOM 1043 O O . THR A 1 140 ? 0.276 11.370 4.365 1.00 90.50 140 THR A O 1
ATOM 1046 N N . VAL A 1 141 ? 2.117 10.078 4.364 1.00 90.50 141 VAL A N 1
ATOM 1047 C CA . VAL A 1 141 ? 1.553 9.012 5.201 1.00 90.50 141 VAL A CA 1
ATOM 1048 C C . VAL A 1 141 ? 1.201 9.534 6.594 1.00 90.50 141 VAL A C 1
ATOM 1050 O O . VAL A 1 141 ? 0.109 9.249 7.079 1.00 90.50 141 VAL A O 1
ATOM 1053 N N . ALA A 1 142 ? 2.070 10.339 7.212 1.00 92.31 142 ALA A N 1
ATOM 1054 C CA . ALA A 1 142 ? 1.804 10.943 8.518 1.00 92.31 142 ALA A CA 1
ATOM 1055 C C . ALA A 1 142 ? 0.533 11.811 8.498 1.00 92.31 142 ALA A C 1
ATOM 1057 O O . ALA A 1 142 ? -0.384 11.575 9.281 1.00 92.31 142 ALA A O 1
ATOM 1058 N N . ARG A 1 143 ? 0.417 12.729 7.526 1.00 93.06 143 ARG A N 1
ATOM 1059 C CA . ARG A 1 143 ? -0.778 13.578 7.364 1.00 93.06 143 ARG A CA 1
ATOM 1060 C C . ARG A 1 143 ? -2.055 12.770 7.152 1.00 93.06 143 ARG A C 1
ATOM 1062 O O . ARG A 1 143 ? -3.109 13.141 7.662 1.00 93.06 143 ARG A O 1
ATOM 1069 N N . PHE A 1 144 ? -1.974 11.681 6.393 1.00 90.25 144 PHE A N 1
ATOM 1070 C CA . PHE A 1 144 ? -3.117 10.799 6.179 1.00 90.25 144 PHE A CA 1
ATOM 1071 C C . PHE A 1 144 ? -3.556 10.103 7.474 1.00 90.25 144 PHE A C 1
ATOM 1073 O O . PHE A 1 144 ? -4.751 10.055 7.763 1.00 90.25 144 PHE A O 1
ATOM 1080 N N . ILE A 1 145 ? -2.604 9.600 8.265 1.00 90.06 145 ILE A N 1
ATOM 1081 C CA . ILE A 1 145 ? -2.884 8.965 9.559 1.00 90.06 145 ILE A CA 1
ATOM 1082 C C . ILE A 1 145 ? -3.535 9.969 10.519 1.00 90.06 145 ILE A C 1
ATOM 1084 O O . ILE A 1 145 ? -4.566 9.653 11.113 1.00 90.06 145 ILE A O 1
ATOM 1088 N N . ASP A 1 146 ? -2.998 11.187 10.610 1.00 90.38 146 ASP A N 1
ATOM 1089 C CA . ASP A 1 146 ? -3.570 12.252 11.441 1.00 90.38 146 ASP A CA 1
ATOM 1090 C C . ASP A 1 146 ? -5.000 12.608 10.998 1.00 90.38 146 ASP A C 1
ATOM 1092 O O . ASP A 1 146 ? -5.908 12.736 11.824 1.00 90.38 146 ASP A O 1
ATOM 1096 N N . GLY A 1 147 ? -5.230 12.698 9.683 1.00 87.69 147 GLY A N 1
ATOM 1097 C CA . GLY A 1 147 ? -6.553 12.942 9.104 1.00 87.69 147 GLY A CA 1
ATOM 1098 C C . GLY A 1 147 ? -7.558 11.831 9.414 1.00 87.69 147 GLY A C 1
ATOM 1099 O O . GLY A 1 147 ? -8.706 12.118 9.759 1.00 87.69 147 GLY A O 1
ATOM 1100 N N . CYS A 1 148 ? -7.122 10.568 9.375 1.00 80.50 148 CYS A N 1
ATOM 1101 C CA . CYS A 1 148 ? -7.941 9.440 9.813 1.00 80.50 148 CYS A CA 1
ATOM 1102 C C . CYS A 1 148 ? -8.270 9.534 11.305 1.00 80.50 148 CYS A C 1
ATOM 1104 O O . CYS A 1 148 ? -9.362 9.159 11.686 1.00 80.50 148 CYS A O 1
ATOM 1106 N N . GLY A 1 149 ? -7.388 10.058 12.160 1.00 73.25 149 GLY A N 1
ATOM 1107 C CA . GLY A 1 149 ? -7.720 10.323 13.565 1.00 73.25 149 GLY A CA 1
ATOM 1108 C C . GLY A 1 149 ? -8.776 11.426 13.732 1.00 73.25 149 GLY A C 1
ATOM 1109 O O . GLY A 1 149 ? -9.700 11.297 14.534 1.00 73.25 149 GLY A O 1
ATOM 1110 N N . ALA A 1 150 ? -8.701 12.496 12.942 1.00 69.69 150 ALA A N 1
ATOM 1111 C CA . ALA A 1 150 ? -9.605 13.641 13.067 1.00 69.69 150 ALA A CA 1
ATOM 1112 C C . ALA A 1 150 ? -11.053 13.352 12.620 1.00 69.69 150 ALA A C 1
ATOM 1114 O O . ALA A 1 150 ? -11.988 13.746 13.319 1.00 69.69 150 ALA A O 1
ATOM 1115 N N . ILE A 1 151 ? -11.248 12.618 11.512 1.00 63.44 151 ILE A N 1
ATOM 1116 C CA . ILE A 1 151 ? -12.584 12.191 11.025 1.00 63.44 151 ILE A CA 1
ATOM 1117 C C . ILE A 1 151 ? -13.360 11.484 12.143 1.00 63.44 151 ILE A C 1
ATOM 1119 O O . ILE A 1 151 ? -14.557 11.663 12.333 1.00 63.44 151 ILE A O 1
ATOM 1123 N N . THR A 1 152 ? -12.625 10.741 12.953 1.00 57.62 152 THR A N 1
ATOM 1124 C CA . THR A 1 152 ? -13.171 9.795 13.911 1.00 57.62 152 THR A CA 1
ATOM 1125 C C . THR A 1 152 ? -13.605 10.438 15.210 1.00 57.62 152 THR A C 1
ATOM 1127 O O . THR A 1 152 ? -14.612 10.042 15.788 1.00 57.62 152 THR A O 1
ATOM 1130 N N . ALA A 1 153 ? -12.878 11.473 15.632 1.00 54.91 153 ALA A N 1
ATOM 1131 C CA . ALA A 1 153 ? -13.299 12.338 16.722 1.00 54.91 153 ALA A CA 1
ATOM 1132 C C . ALA A 1 153 ? -14.561 13.130 16.346 1.00 54.91 153 ALA A C 1
ATOM 1134 O O . ALA A 1 153 ? -15.407 13.361 17.202 1.00 54.91 153 ALA A O 1
ATOM 1135 N N . SER A 1 154 ? -14.703 13.511 15.070 1.00 55.91 154 SER A N 1
ATOM 1136 C CA . SER A 1 154 ? -15.894 14.207 14.577 1.00 55.91 154 SER A CA 1
ATOM 1137 C C . SER A 1 154 ? -17.122 13.297 14.508 1.00 55.91 154 SER A C 1
ATOM 1139 O O . SER A 1 154 ? -18.205 13.745 14.861 1.00 55.91 154 SER A O 1
ATOM 1141 N N . GLU A 1 155 ? -16.968 12.043 14.071 1.00 56.69 155 GLU A N 1
ATOM 1142 C CA . GLU A 1 155 ? -18.059 11.053 14.035 1.00 56.69 155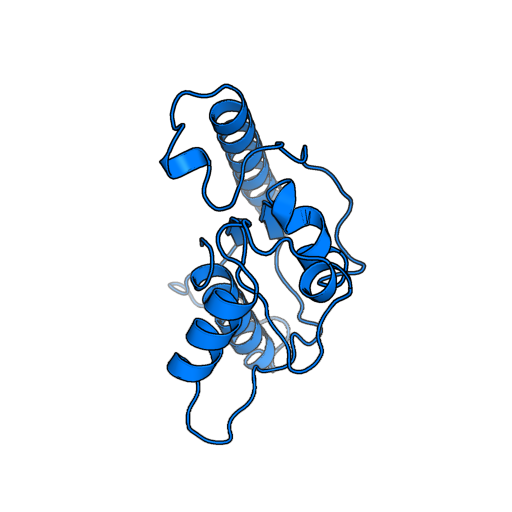 GLU A CA 1
ATOM 1143 C C . GLU A 1 155 ? -18.529 10.651 15.440 1.00 56.69 155 GLU A C 1
ATOM 1145 O O . GLU A 1 155 ? -19.715 10.435 15.640 1.00 56.69 155 GLU A O 1
ATOM 1150 N N . ALA A 1 156 ? -17.622 10.581 16.421 1.00 52.75 156 ALA A N 1
ATOM 1151 C CA . ALA A 1 156 ? -17.968 10.256 17.808 1.00 52.75 156 ALA A CA 1
ATOM 1152 C C . ALA A 1 156 ? -18.607 11.427 18.585 1.00 52.75 156 ALA A C 1
ATOM 1154 O O . ALA A 1 156 ? -19.132 11.222 19.678 1.00 52.75 156 ALA A O 1
ATOM 1155 N N . ALA A 1 157 ? -18.508 12.655 18.066 1.00 48.31 157 ALA A N 1
ATOM 1156 C CA . ALA A 1 157 ? -19.042 13.868 18.688 1.00 48.31 157 ALA A CA 1
ATOM 1157 C C . ALA A 1 157 ? -20.380 14.342 18.081 1.00 48.31 157 ALA A C 1
ATOM 1159 O O . ALA A 1 157 ? -20.936 15.328 18.572 1.00 48.31 157 ALA A O 1
ATOM 1160 N N . ALA A 1 158 ? -20.858 13.684 17.019 1.00 46.16 158 ALA A N 1
ATOM 1161 C CA . ALA A 1 158 ? -22.118 13.960 16.323 1.00 46.16 158 ALA A CA 1
ATOM 1162 C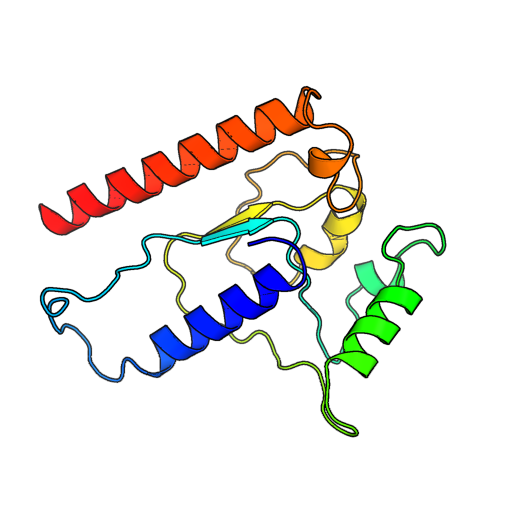 C . ALA A 1 158 ? -23.228 13.004 16.783 1.00 46.16 158 ALA A C 1
ATOM 1164 O O . ALA A 1 158 ? -24.394 13.458 16.821 1.00 46.16 158 ALA A O 1
#

Organism: NCBI:txid422564